Protein AF-A0A447PD10-F1 (afdb_monomer_lite)

Radius of gyration: 28.2 Å; chains: 1; bounding box: 87×27×60 Å

Organism: Salmonella enterica I (NCBI:txid59201)

InterPro domains:
  IPR000036 Peptidase A26, omptin [PF01278] (31-76)
  IPR000036 Peptidase A26, omptin [PR00482] (38-52)
  IPR000036 Peptidase A26, omptin [PR00482] (57-82)
  IPR020080 Outer membrane adhesin/peptidase omptin [SSF69917] (25-77)
  IPR053724 Outer Membrane Peptidase A26 [G3DSA:2.40.128.90] (21-85)

pLDDT: mean 74.9, std 17.75, range [33.31, 97.81]

Sequence (103 aa):
MKKHAIAVMMIAVFSESVYAESTLFIPDVSPDSVTTSLSVGVLNGKSRELVYDTDTGRKLSQLDWKIKNVATLQGGFIMGTLFVHDAGRPRLDVFGVGIGSYG

Structure (mmCIF, N/CA/C/O backbone):
data_AF-A0A447PD10-F1
#
_entry.id   AF-A0A447PD10-F1
#
loop_
_atom_site.group_PDB
_atom_site.id
_atom_site.type_symbol
_atom_site.label_atom_id
_atom_site.label_alt_id
_atom_site.label_comp_id
_atom_site.label_asym_id
_atom_site.label_entity_id
_atom_site.label_seq_id
_atom_site.pdbx_PDB_ins_code
_atom_s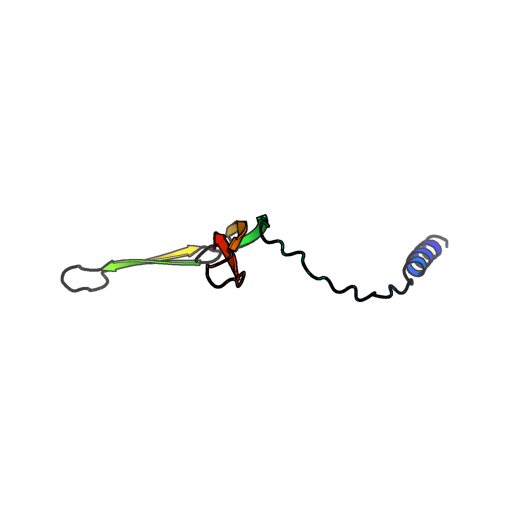ite.Cartn_x
_atom_site.Cartn_y
_atom_site.Cartn_z
_atom_site.occupancy
_atom_site.B_iso_or_equiv
_atom_site.auth_seq_id
_atom_site.auth_comp_id
_atom_site.auth_asym_id
_atom_site.auth_atom_id
_atom_site.pdbx_PDB_model_num
ATOM 1 N N . MET A 1 1 ? 57.287 17.876 1.103 1.00 50.50 1 MET A N 1
ATOM 2 C CA . MET A 1 1 ? 56.312 18.575 0.234 1.00 50.50 1 MET A CA 1
ATOM 3 C C . MET A 1 1 ? 56.089 17.728 -1.019 1.00 50.50 1 MET A C 1
ATOM 5 O O . M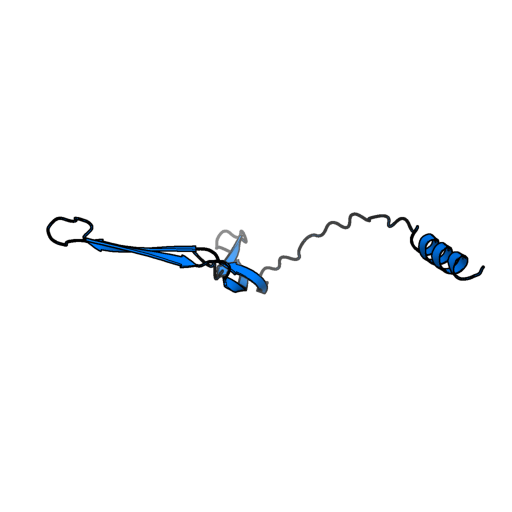ET A 1 1 ? 56.961 17.727 -1.869 1.00 50.50 1 MET A O 1
ATOM 9 N N . LYS A 1 2 ? 55.041 16.892 -1.083 1.00 52.72 2 LYS A N 1
ATOM 10 C CA . LYS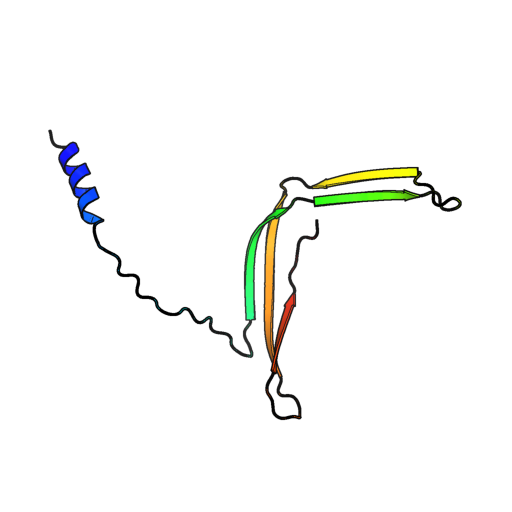 A 1 2 ? 54.741 16.042 -2.270 1.00 52.72 2 LYS A CA 1
ATOM 11 C C . LYS A 1 2 ? 53.317 15.463 -2.269 1.00 52.72 2 LYS A C 1
ATOM 13 O O . LYS A 1 2 ? 52.727 15.308 -3.324 1.00 52.72 2 LYS A O 1
ATOM 18 N N . LYS A 1 3 ? 52.716 15.270 -1.087 1.00 52.28 3 LYS A N 1
ATOM 19 C CA . LYS A 1 3 ? 51.310 14.846 -0.925 1.00 52.28 3 LYS A CA 1
ATOM 20 C C . LYS A 1 3 ? 50.273 15.860 -1.437 1.00 52.28 3 LYS A C 1
ATOM 22 O O . LYS A 1 3 ? 49.272 15.472 -2.017 1.00 52.28 3 LYS A O 1
ATOM 27 N N . HIS A 1 4 ? 50.543 17.157 -1.278 1.00 54.69 4 HIS A N 1
ATOM 28 C CA . HIS A 1 4 ? 49.618 18.216 -1.699 1.00 54.69 4 HIS A CA 1
ATOM 29 C C . HIS A 1 4 ? 49.569 18.399 -3.223 1.00 54.69 4 HIS A C 1
ATOM 31 O O . HIS A 1 4 ? 48.531 18.770 -3.750 1.00 54.69 4 HIS A O 1
ATOM 37 N N . ALA A 1 5 ? 50.654 18.079 -3.9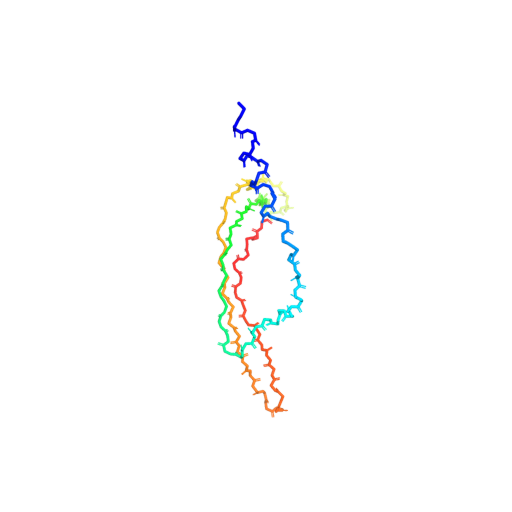39 1.00 58.88 5 ALA A N 1
ATOM 38 C CA . ALA A 1 5 ? 50.703 18.197 -5.397 1.00 58.88 5 ALA A CA 1
ATOM 39 C C . ALA A 1 5 ? 49.814 17.155 -6.103 1.00 58.88 5 ALA A C 1
ATOM 41 O O . ALA A 1 5 ? 49.190 17.459 -7.112 1.00 58.88 5 ALA A O 1
ATOM 42 N N . ILE A 1 6 ? 49.707 15.946 -5.540 1.00 59.84 6 ILE A N 1
ATOM 43 C CA . ILE A 1 6 ? 48.899 14.855 -6.111 1.00 59.84 6 ILE A CA 1
ATOM 44 C C . ILE A 1 6 ? 47.400 15.151 -5.960 1.00 59.84 6 ILE A C 1
ATOM 46 O O . ILE A 1 6 ? 46.633 14.944 -6.896 1.00 59.84 6 ILE A O 1
ATOM 50 N N . ALA A 1 7 ? 46.991 15.693 -4.808 1.00 58.28 7 ALA A N 1
ATOM 51 C CA . ALA A 1 7 ? 45.597 16.054 -4.553 1.00 58.28 7 ALA A CA 1
ATOM 52 C C . ALA A 1 7 ? 45.093 17.160 -5.498 1.00 58.28 7 ALA A C 1
ATOM 54 O O . ALA A 1 7 ? 43.962 17.099 -5.967 1.00 58.28 7 ALA A O 1
ATOM 55 N N . VAL A 1 8 ? 45.946 18.137 -5.826 1.00 59.62 8 VAL A N 1
ATOM 56 C CA . VAL A 1 8 ? 45.601 19.220 -6.763 1.00 59.62 8 VAL A CA 1
ATOM 57 C C . VAL A 1 8 ? 45.459 18.701 -8.200 1.00 59.62 8 VAL A C 1
ATOM 59 O O . VAL A 1 8 ? 44.585 19.162 -8.929 1.00 59.62 8 VAL A O 1
ATOM 62 N N . MET A 1 9 ? 46.250 17.700 -8.599 1.00 58.09 9 MET A N 1
ATOM 63 C CA . MET A 1 9 ? 46.186 17.132 -9.950 1.00 58.09 9 MET A CA 1
ATOM 64 C C . MET A 1 9 ? 44.902 16.326 -10.207 1.00 58.09 9 MET A C 1
ATOM 66 O O . MET A 1 9 ? 44.383 16.372 -11.316 1.00 58.09 9 MET A O 1
ATOM 70 N N . MET A 1 10 ? 44.343 15.645 -9.196 1.00 58.50 10 MET A N 1
ATOM 71 C CA . MET A 1 10 ? 43.076 14.914 -9.365 1.00 58.50 10 MET A CA 1
ATOM 72 C C . MET A 1 10 ? 41.869 15.834 -9.584 1.00 58.50 10 MET A C 1
ATOM 74 O O . MET A 1 10 ? 40.947 15.449 -10.289 1.00 58.50 10 MET A O 1
ATOM 78 N N . ILE A 1 11 ? 41.870 17.050 -9.029 1.00 56.09 11 ILE A N 1
ATOM 79 C CA . ILE A 1 11 ? 40.744 17.990 -9.167 1.00 56.09 11 ILE A CA 1
ATOM 80 C C . ILE A 1 11 ? 40.702 18.600 -10.580 1.00 56.09 11 ILE A C 1
ATOM 82 O O . ILE A 1 11 ? 39.625 18.877 -11.098 1.00 56.09 11 ILE A O 1
ATOM 86 N N . ALA A 1 12 ? 41.855 18.755 -11.238 1.00 59.03 12 ALA A N 1
ATOM 87 C CA . ALA A 1 12 ? 41.940 19.344 -12.576 1.00 59.03 12 ALA A CA 1
ATOM 88 C C . ALA A 1 12 ? 41.448 18.416 -13.706 1.00 59.03 12 ALA A C 1
ATOM 90 O O . ALA A 1 12 ? 41.110 18.904 -14.781 1.00 59.03 12 ALA A O 1
ATOM 91 N N . VAL A 1 13 ? 41.386 17.099 -13.474 1.00 59.91 13 VAL A N 1
ATOM 92 C CA . VAL A 1 13 ? 40.966 16.106 -14.484 1.00 59.91 13 VAL A CA 1
ATOM 93 C C . VAL A 1 13 ? 39.443 16.088 -14.696 1.00 59.91 13 VAL A C 1
ATOM 95 O O . VAL A 1 13 ? 38.979 15.595 -15.714 1.00 59.91 13 VAL A O 1
ATOM 98 N N . PHE A 1 14 ? 38.651 16.681 -13.797 1.00 57.31 14 PHE A N 1
ATOM 99 C CA . PHE A 1 14 ? 37.181 16.650 -13.873 1.00 57.31 14 PHE A CA 1
ATOM 100 C C . PHE A 1 14 ? 36.537 17.924 -14.448 1.00 57.31 14 PHE A C 1
ATOM 102 O O . PHE A 1 14 ? 35.323 18.085 -14.357 1.00 57.31 14 PHE A O 1
ATOM 109 N N . SER A 1 15 ? 37.312 18.832 -15.049 1.00 56.66 15 SER A N 1
ATOM 110 C CA . SER A 1 15 ? 36.793 20.086 -15.629 1.00 56.66 15 SER A CA 1
ATOM 111 C C . SER A 1 15 ? 36.293 19.946 -17.075 1.00 56.66 15 SER A C 1
ATOM 113 O O . SER A 1 15 ? 36.257 20.930 -17.813 1.00 56.66 15 SER A O 1
ATOM 115 N N . GLU A 1 16 ? 35.916 18.742 -17.507 1.00 56.41 16 GLU A N 1
ATOM 116 C CA . GLU A 1 16 ? 35.267 18.555 -18.804 1.00 56.41 16 GLU A CA 1
ATOM 117 C C . GLU A 1 16 ? 33.817 19.039 -18.724 1.00 56.41 16 GLU A C 1
ATOM 119 O O . GLU A 1 16 ? 33.000 18.557 -17.938 1.00 56.41 16 GLU A O 1
ATOM 124 N N . SER A 1 17 ? 33.490 20.034 -19.543 1.00 65.31 17 SER A N 1
ATOM 125 C CA . SER A 1 17 ? 32.117 20.468 -19.745 1.00 65.31 17 SER A CA 1
ATOM 126 C C . SER A 1 17 ? 31.363 19.376 -20.500 1.00 65.31 17 SER A C 1
ATOM 128 O O . SER A 1 17 ? 31.563 19.203 -21.704 1.00 65.31 17 SER A O 1
ATOM 130 N N . VAL A 1 18 ? 30.484 18.651 -19.813 1.00 64.25 18 VAL A N 1
ATOM 131 C CA . VAL A 1 18 ? 29.517 17.770 -20.470 1.00 64.25 18 VAL A CA 1
ATOM 132 C C . VAL A 1 18 ? 28.494 18.662 -21.169 1.00 64.25 18 VAL A C 1
ATOM 134 O O . VAL A 1 18 ? 27.648 19.280 -20.522 1.00 64.25 18 VAL A O 1
ATOM 137 N N . TYR A 1 19 ? 28.574 18.760 -22.495 1.00 61.47 19 TYR A N 1
ATOM 138 C CA . TYR A 1 19 ? 27.458 19.269 -23.281 1.00 61.47 19 TYR A CA 1
ATOM 139 C C . TYR A 1 19 ? 26.333 18.238 -23.193 1.00 61.47 19 TYR A C 1
ATOM 141 O O . TYR A 1 19 ? 26.451 17.131 -23.711 1.00 61.47 19 TYR A O 1
ATOM 149 N N . ALA A 1 20 ? 25.253 18.591 -22.498 1.00 58.06 20 ALA A N 1
ATOM 150 C CA . ALA A 1 20 ? 24.031 17.807 -22.518 1.00 58.06 20 ALA A CA 1
ATOM 151 C C . ALA A 1 20 ? 23.391 17.955 -23.907 1.00 58.06 20 ALA A C 1
ATOM 153 O O . ALA A 1 20 ? 22.732 18.955 -24.195 1.00 58.06 20 ALA A O 1
ATOM 154 N N . GLU A 1 21 ? 23.614 16.980 -24.787 1.00 64.81 21 GLU A N 1
ATOM 155 C CA . GLU A 1 21 ? 22.764 16.803 -25.959 1.00 64.81 21 GLU A CA 1
ATOM 156 C C . GLU A 1 21 ? 21.362 16.436 -25.456 1.00 64.81 21 GLU A C 1
ATOM 158 O O . GLU A 1 21 ? 21.182 15.469 -24.717 1.00 64.81 21 GLU A O 1
ATOM 163 N N . SER A 1 22 ? 20.360 17.237 -25.814 1.00 62.03 22 SER A N 1
ATOM 164 C CA . SER A 1 22 ? 18.962 16.939 -25.502 1.00 62.03 22 SER A CA 1
ATOM 165 C C . SER A 1 22 ? 18.426 15.924 -26.506 1.00 62.03 22 SER A C 1
ATOM 167 O O . SER A 1 22 ? 17.631 16.243 -27.387 1.00 62.03 22 SER A O 1
ATOM 169 N N . THR A 1 23 ? 18.866 14.674 -26.391 1.00 68.81 23 THR A N 1
ATOM 170 C CA . THR A 1 23 ? 18.206 13.578 -27.094 1.00 68.81 23 THR A CA 1
ATOM 171 C C . THR A 1 23 ? 16.805 13.434 -26.494 1.00 68.81 23 THR A C 1
ATOM 173 O O . THR A 1 23 ? 16.648 13.162 -25.302 1.00 68.81 23 THR A O 1
ATOM 176 N N . LEU A 1 24 ? 15.765 13.673 -27.295 1.00 69.38 24 LEU A N 1
ATOM 177 C CA . LEU A 1 24 ? 14.384 13.459 -26.868 1.00 69.38 24 LEU A CA 1
ATOM 178 C C . LEU A 1 24 ? 14.192 11.970 -26.566 1.00 69.38 24 LEU A C 1
ATOM 180 O O . LEU A 1 24 ? 14.189 11.141 -27.474 1.00 69.38 24 LEU A O 1
ATOM 184 N N . PHE A 1 25 ? 14.032 11.629 -25.289 1.00 73.38 25 PHE A N 1
ATOM 185 C CA . PHE A 1 25 ? 13.661 10.279 -24.887 1.00 73.38 25 PHE A CA 1
ATOM 186 C C . PHE A 1 25 ? 12.177 10.071 -25.190 1.00 73.38 25 PHE A C 1
ATOM 188 O O . PHE A 1 25 ? 11.305 10.476 -24.420 1.00 73.38 25 PHE A O 1
ATOM 195 N N . ILE A 1 26 ? 11.893 9.473 -26.344 1.00 75.06 26 ILE A N 1
ATOM 196 C CA . ILE A 1 26 ? 10.559 8.985 -26.680 1.00 75.06 26 ILE A CA 1
ATOM 197 C C . ILE A 1 26 ? 10.517 7.516 -26.241 1.00 75.06 26 ILE A C 1
ATOM 199 O O . ILE A 1 26 ? 11.268 6.714 -26.797 1.00 75.06 26 ILE A O 1
ATOM 203 N N . PRO A 1 27 ? 9.704 7.149 -25.235 1.00 71.31 27 PRO A N 1
ATOM 204 C CA . PRO A 1 27 ? 9.572 5.754 -24.836 1.00 71.31 27 PRO A CA 1
ATOM 205 C C . PRO A 1 27 ? 8.987 4.932 -25.991 1.00 71.31 27 PRO A C 1
ATOM 207 O O . PRO A 1 27 ? 8.045 5.368 -26.652 1.00 71.31 27 PRO A O 1
ATOM 210 N N . ASP A 1 28 ? 9.547 3.746 -26.226 1.00 71.38 28 ASP A N 1
ATOM 211 C CA . ASP A 1 28 ? 9.029 2.798 -27.212 1.00 71.38 28 ASP A CA 1
ATOM 212 C C . ASP A 1 28 ? 7.748 2.148 -26.671 1.00 71.38 28 ASP A C 1
ATOM 214 O O . ASP A 1 28 ? 7.769 1.441 -25.661 1.00 71.38 28 ASP A O 1
ATOM 218 N N . VAL A 1 29 ? 6.615 2.440 -27.313 1.00 68.25 29 VAL A N 1
ATOM 219 C CA . VAL A 1 29 ? 5.294 1.932 -26.930 1.00 68.25 29 VAL A CA 1
ATOM 220 C C . VAL A 1 29 ? 4.743 1.118 -28.096 1.00 68.25 29 VAL A C 1
ATOM 222 O O . VAL A 1 29 ? 4.157 1.660 -29.033 1.00 68.25 29 VAL A O 1
ATOM 225 N N . SER A 1 30 ? 4.946 -0.199 -28.033 1.00 75.19 30 SER A N 1
ATOM 226 C CA . SER A 1 30 ? 4.494 -1.146 -29.055 1.00 75.19 30 SER A CA 1
ATOM 227 C C . SER A 1 30 ? 3.116 -1.751 -28.717 1.00 75.19 30 SER A C 1
ATOM 229 O O . SER A 1 30 ? 2.843 -2.011 -27.539 1.00 75.19 30 SER A O 1
ATOM 231 N N . PRO A 1 31 ? 2.256 -2.010 -29.726 1.00 67.69 31 PRO A N 1
ATOM 232 C CA . PRO A 1 31 ? 0.969 -2.700 -29.605 1.00 67.69 31 PRO A CA 1
ATOM 233 C C . PRO A 1 31 ? 0.950 -3.965 -28.747 1.00 67.69 31 PRO A C 1
ATOM 235 O O . PRO A 1 31 ? 0.014 -4.117 -27.980 1.00 67.69 31 PRO A O 1
ATOM 238 N N . ASP A 1 32 ? 1.972 -4.820 -28.840 1.00 72.81 32 ASP A N 1
ATOM 239 C CA . ASP A 1 32 ? 2.101 -6.077 -28.075 1.00 72.81 32 ASP A CA 1
ATOM 240 C C . ASP A 1 32 ? 3.176 -5.965 -26.980 1.00 72.81 32 ASP A C 1
ATOM 242 O O . ASP A 1 32 ? 3.936 -6.895 -26.699 1.00 72.81 32 ASP A O 1
ATOM 246 N N . SER A 1 33 ? 3.307 -4.781 -26.381 1.00 77.25 33 SER A N 1
ATOM 247 C CA . SER A 1 33 ? 4.292 -4.565 -25.324 1.00 77.25 33 SER A CA 1
ATOM 248 C C . SER A 1 33 ? 3.853 -5.193 -24.002 1.00 77.25 33 SER A C 1
ATOM 250 O O . SER A 1 33 ? 2.712 -5.071 -23.552 1.00 77.25 33 SER A O 1
ATOM 252 N N . VAL A 1 34 ? 4.816 -5.824 -23.334 1.00 81.75 34 VAL A N 1
ATOM 253 C CA . VAL A 1 34 ? 4.692 -6.290 -21.954 1.00 81.75 34 VAL A CA 1
ATOM 254 C C . VAL A 1 34 ? 5.672 -5.497 -21.107 1.00 81.75 34 VAL A C 1
ATOM 256 O O . VAL A 1 34 ? 6.878 -5.524 -21.346 1.00 81.75 34 VAL A O 1
ATOM 259 N N . THR A 1 35 ? 5.156 -4.783 -20.112 1.00 81.62 35 THR A N 1
ATOM 260 C CA . THR A 1 35 ? 5.953 -3.995 -19.171 1.00 81.62 35 THR A CA 1
ATOM 261 C C . THR A 1 35 ? 5.866 -4.607 -17.785 1.00 81.62 35 THR A C 1
ATOM 263 O O . THR A 1 35 ? 4.781 -4.815 -17.244 1.00 81.62 35 THR A O 1
ATOM 266 N N . THR A 1 36 ? 7.025 -4.842 -17.178 1.00 85.94 36 THR A N 1
ATOM 267 C CA . THR A 1 36 ? 7.140 -5.260 -15.780 1.00 85.94 36 THR A CA 1
ATOM 268 C C . THR A 1 36 ? 7.837 -4.180 -14.973 1.00 85.94 36 THR A C 1
ATOM 270 O O . THR A 1 36 ? 8.835 -3.622 -15.427 1.00 85.94 36 THR A O 1
ATOM 273 N N . SER A 1 37 ? 7.365 -3.915 -13.762 1.00 84.81 37 SER A N 1
ATOM 274 C CA . SER A 1 37 ? 8.018 -3.004 -12.826 1.00 84.81 37 SER A CA 1
ATOM 275 C C . SER A 1 37 ? 8.218 -3.674 -11.472 1.00 84.81 37 SER A C 1
ATOM 277 O O . SER A 1 37 ? 7.434 -4.524 -11.056 1.00 84.81 37 SER A O 1
ATOM 279 N N . LEU A 1 38 ? 9.294 -3.303 -10.783 1.00 89.88 38 LEU A N 1
ATOM 280 C CA . LEU A 1 38 ? 9.570 -3.715 -9.413 1.00 89.88 38 LEU A CA 1
ATOM 281 C C . LEU A 1 38 ? 10.057 -2.492 -8.645 1.00 89.88 38 LEU A C 1
ATOM 283 O O . LEU A 1 38 ? 10.975 -1.804 -9.087 1.00 89.88 38 LEU A O 1
ATOM 287 N N . SER A 1 39 ? 9.444 -2.213 -7.503 1.00 88.75 39 SER A N 1
ATOM 288 C CA . SER A 1 39 ? 9.823 -1.096 -6.642 1.00 88.75 39 SER A CA 1
ATOM 289 C C . SER A 1 39 ? 9.843 -1.507 -5.176 1.00 88.75 39 SER A C 1
ATOM 291 O O . SER A 1 39 ? 9.201 -2.475 -4.767 1.00 88.75 39 SER A O 1
ATOM 293 N N . VAL A 1 40 ? 10.607 -0.766 -4.380 1.00 92.38 40 VAL A N 1
ATOM 294 C CA . VAL A 1 40 ? 10.678 -0.913 -2.925 1.00 92.38 40 VAL A CA 1
ATOM 295 C C . VAL A 1 40 ? 10.189 0.367 -2.271 1.00 92.38 40 VAL A C 1
ATOM 297 O O . VAL A 1 40 ? 10.400 1.462 -2.793 1.00 92.38 40 VAL A O 1
ATOM 300 N N . GLY A 1 41 ? 9.529 0.243 -1.128 1.00 92.38 41 GLY A N 1
ATOM 301 C CA . GLY A 1 41 ? 8.969 1.399 -0.444 1.00 92.38 41 GLY A CA 1
ATOM 302 C C . GLY A 1 41 ? 8.594 1.108 0.994 1.00 92.38 41 GLY A C 1
ATOM 303 O O . GLY A 1 41 ? 8.950 0.076 1.562 1.00 92.38 41 GLY A O 1
ATOM 304 N N . VAL A 1 42 ? 7.840 2.026 1.584 1.00 94.06 42 VAL A N 1
ATOM 305 C CA . VAL A 1 42 ? 7.415 1.948 2.978 1.00 94.06 42 VAL A CA 1
ATOM 306 C C . VAL A 1 42 ? 5.899 2.111 3.056 1.00 94.06 42 VAL A C 1
ATOM 308 O O . VAL A 1 42 ? 5.360 3.111 2.589 1.00 94.06 42 VAL A O 1
ATOM 311 N N . LEU A 1 43 ? 5.222 1.151 3.686 1.00 92.38 43 LEU A N 1
ATOM 312 C CA . LEU A 1 43 ? 3.794 1.180 3.965 1.00 92.38 43 LEU A CA 1
ATOM 313 C C . LEU A 1 43 ? 3.516 1.765 5.345 1.00 92.38 43 LEU A C 1
ATOM 315 O O . LEU A 1 43 ? 4.036 1.322 6.376 1.00 92.38 43 LEU A O 1
ATOM 319 N N . ASN A 1 44 ? 2.623 2.744 5.345 1.00 93.75 44 ASN A N 1
ATOM 320 C CA . ASN A 1 44 ? 1.973 3.283 6.522 1.00 93.75 44 ASN A CA 1
ATOM 321 C C . ASN A 1 44 ? 0.466 3.250 6.277 1.00 93.75 44 ASN A C 1
ATOM 323 O O . ASN A 1 44 ? 0.025 3.523 5.166 1.00 93.75 44 ASN A O 1
ATOM 327 N N . GLY A 1 45 ? -0.314 2.941 7.306 1.00 93.50 45 GLY A N 1
ATOM 328 C CA . GLY A 1 45 ? -1.761 2.822 7.159 1.00 93.50 45 GLY A CA 1
ATOM 329 C C . GLY A 1 45 ? -2.485 2.797 8.492 1.00 93.50 45 GLY A C 1
ATOM 330 O O . GLY A 1 45 ? -1.865 2.650 9.559 1.00 93.50 45 GLY A O 1
ATOM 331 N N . LYS A 1 46 ? -3.803 2.964 8.440 1.00 95.50 46 LYS A N 1
ATOM 332 C CA . LYS A 1 46 ? -4.675 2.839 9.611 1.00 95.50 46 LYS A CA 1
ATOM 333 C C . LYS A 1 46 ? -5.953 2.112 9.220 1.00 95.50 46 LYS A C 1
ATOM 335 O O . LYS A 1 46 ? -6.694 2.594 8.376 1.00 95.50 46 LYS A O 1
ATOM 340 N N . SER A 1 47 ? -6.252 1.018 9.910 1.00 95.50 47 SER A N 1
ATOM 341 C CA . SER A 1 47 ? -7.538 0.330 9.800 1.00 95.50 47 SER A CA 1
ATOM 342 C C . SER A 1 47 ? -8.334 0.503 11.087 1.00 95.50 47 SER A C 1
ATOM 344 O O . SER A 1 47 ? -7.760 0.618 12.172 1.00 95.50 47 SER A O 1
ATOM 346 N N . ARG A 1 48 ? -9.658 0.559 10.970 1.00 96.75 48 ARG A N 1
ATOM 347 C CA . ARG A 1 48 ? -10.568 0.694 12.108 1.00 96.75 48 ARG A CA 1
ATOM 348 C C . ARG A 1 48 ? -11.537 -0.463 12.073 1.00 96.75 48 ARG A C 1
ATOM 350 O O . ARG A 1 48 ? -12.278 -0.626 11.109 1.00 96.75 48 ARG A O 1
ATOM 357 N N . GLU A 1 49 ? -11.539 -1.229 13.140 1.00 96.75 49 GLU A N 1
ATOM 358 C CA . GLU A 1 49 ? -12.488 -2.302 13.358 1.00 96.75 49 GLU A CA 1
ATOM 359 C C . GLU A 1 49 ? -13.520 -1.812 14.369 1.00 96.75 49 GLU A C 1
ATOM 361 O O . GLU A 1 49 ? -13.174 -1.348 15.456 1.00 96.75 49 GLU A O 1
ATOM 366 N N . LEU A 1 50 ? -14.791 -1.824 13.979 1.00 97.31 50 LEU A N 1
ATOM 367 C CA . LEU A 1 50 ? -15.890 -1.247 14.746 1.00 97.31 50 LEU A CA 1
ATOM 368 C C . LEU A 1 50 ? -16.891 -2.351 15.070 1.00 97.31 50 LEU A C 1
ATOM 370 O O . LEU A 1 50 ? -17.327 -3.070 14.174 1.00 97.31 50 LEU A O 1
ATOM 374 N N . VAL A 1 51 ? -17.287 -2.449 16.337 1.00 97.62 51 VAL A N 1
ATOM 375 C CA . VAL A 1 51 ? -18.370 -3.337 16.772 1.00 97.62 51 VAL A CA 1
ATOM 376 C C . VAL A 1 51 ? -19.565 -2.474 17.123 1.00 97.62 51 VAL A C 1
ATOM 378 O O . VAL A 1 51 ? -19.453 -1.559 17.943 1.00 97.62 51 VAL A O 1
ATOM 381 N N . TYR A 1 52 ? -20.703 -2.777 16.510 1.00 97.69 52 TYR A N 1
ATOM 382 C CA . TYR A 1 52 ? -21.968 -2.100 16.750 1.00 97.69 52 TYR A CA 1
ATOM 383 C C . TYR A 1 52 ? -22.965 -3.052 17.399 1.00 97.69 52 TYR A C 1
ATOM 385 O O . TYR A 1 52 ? -22.968 -4.253 17.148 1.00 97.69 52 TYR A O 1
ATOM 393 N N . ASP A 1 53 ? -23.809 -2.477 18.237 1.00 96.69 53 ASP A N 1
ATOM 394 C CA . ASP A 1 53 ? -25.033 -3.073 18.734 1.00 96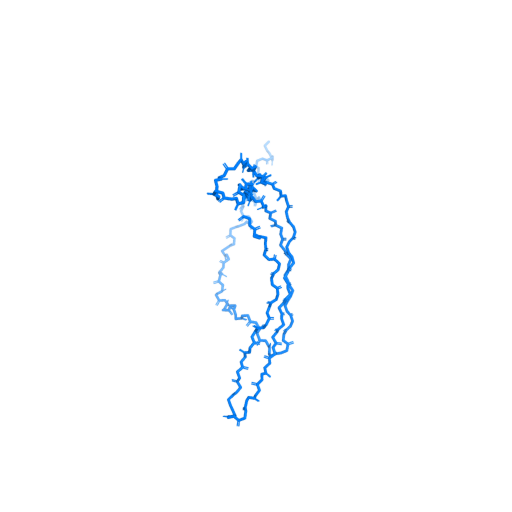.69 53 ASP A CA 1
ATOM 395 C C . ASP A 1 53 ? -26.016 -3.198 17.565 1.00 96.69 53 ASP A C 1
ATOM 397 O O . ASP A 1 53 ? -26.266 -2.216 16.862 1.00 96.69 53 ASP A O 1
ATOM 401 N N . THR A 1 54 ? -26.531 -4.398 17.314 1.00 95.06 54 THR A N 1
ATOM 402 C CA . THR A 1 54 ? -27.363 -4.674 16.133 1.00 95.06 54 THR A CA 1
ATOM 403 C C . THR A 1 54 ? -28.763 -4.087 16.238 1.00 95.06 54 THR A C 1
ATOM 405 O O . THR A 1 54 ? -29.373 -3.803 15.210 1.00 95.06 54 THR A O 1
ATOM 408 N N . ASP A 1 55 ? -29.254 -3.878 17.459 1.00 96.88 55 ASP A N 1
ATOM 409 C CA . ASP A 1 55 ? -30.632 -3.457 17.711 1.00 96.88 55 ASP A CA 1
ATOM 410 C C . ASP A 1 55 ? -30.743 -1.931 17.739 1.00 96.88 55 ASP A C 1
ATOM 412 O O . ASP A 1 55 ? -31.706 -1.347 17.243 1.00 96.88 55 ASP A O 1
ATOM 416 N N . THR A 1 56 ? -29.731 -1.266 18.301 1.00 95.75 56 THR A N 1
ATOM 417 C CA . THR A 1 56 ? -29.696 0.196 18.460 1.00 95.75 56 THR A CA 1
ATOM 418 C C . THR A 1 56 ? -28.780 0.898 17.459 1.00 95.75 56 THR A C 1
ATOM 420 O O . THR A 1 56 ? -28.808 2.126 17.362 1.00 95.75 56 THR A O 1
ATOM 423 N N . GLY A 1 57 ? -27.920 0.159 16.749 1.00 94.06 57 GLY A N 1
ATOM 424 C CA . GLY A 1 57 ? -26.879 0.724 15.882 1.00 94.06 57 GLY A CA 1
ATOM 425 C C . GLY A 1 57 ? -25.777 1.466 16.648 1.00 94.06 57 GLY A C 1
ATOM 426 O O . GLY A 1 57 ? -24.944 2.152 16.050 1.00 94.06 57 GLY A O 1
ATOM 427 N N . ARG A 1 58 ? -25.757 1.375 17.984 1.00 96.94 58 ARG A N 1
ATOM 428 C CA . ARG A 1 58 ? -24.788 2.078 18.828 1.00 96.94 58 ARG A CA 1
ATOM 429 C C . ARG A 1 58 ? -23.424 1.406 18.741 1.00 96.94 58 ARG A C 1
ATOM 431 O O . ARG A 1 58 ? -23.306 0.197 18.892 1.00 96.94 58 ARG A O 1
ATOM 438 N N . LYS A 1 59 ? -22.362 2.197 18.592 1.00 96.94 59 LYS A N 1
ATOM 439 C CA . LYS A 1 59 ? -20.990 1.681 18.668 1.00 96.94 59 LYS A CA 1
ATOM 440 C C . LYS A 1 59 ? -20.705 1.125 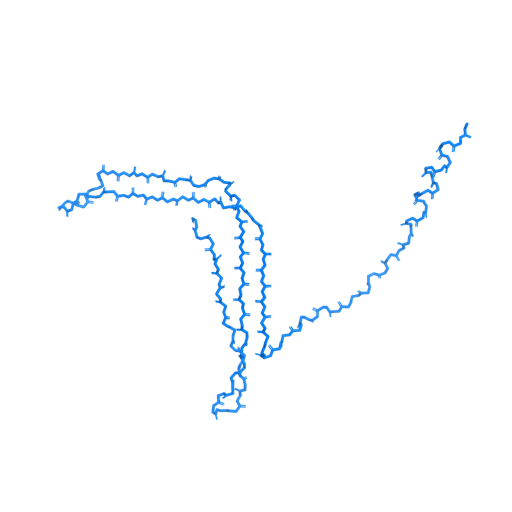20.068 1.00 96.94 59 LYS A C 1
ATOM 442 O O . LYS A 1 59 ? -20.784 1.866 21.046 1.00 96.94 59 LYS A O 1
ATOM 447 N N . LEU A 1 60 ? -20.340 -0.150 20.142 1.00 96.69 60 LEU A N 1
ATOM 448 C CA . LEU A 1 60 ? -19.961 -0.850 21.370 1.00 96.69 60 LEU A CA 1
ATOM 449 C C . LEU A 1 60 ? -18.448 -0.859 21.576 1.00 96.69 60 LEU A C 1
ATOM 451 O O . LEU A 1 60 ? -17.977 -0.659 22.691 1.00 96.69 60 LEU A O 1
ATOM 455 N N . SER A 1 61 ? -17.683 -1.068 20.504 1.00 96.62 61 SER A N 1
ATOM 456 C CA . SER A 1 61 ? -16.224 -1.137 20.570 1.00 96.62 61 SER A CA 1
ATOM 457 C C . SER A 1 61 ? -15.585 -0.589 19.302 1.00 96.62 61 SER A C 1
ATOM 459 O O . SER A 1 61 ? -16.211 -0.523 18.241 1.00 96.62 61 SER A O 1
ATOM 461 N N . GLN A 1 62 ? -14.333 -0.169 19.429 1.00 96.81 62 GLN A N 1
ATOM 462 C CA . GLN A 1 62 ? -13.501 0.258 18.319 1.00 96.81 62 GLN A CA 1
ATOM 463 C C . GLN A 1 62 ? -12.056 -0.143 18.585 1.00 96.81 62 GLN A C 1
ATOM 465 O O . GLN A 1 62 ? -11.499 0.208 19.626 1.00 96.81 62 GLN A O 1
ATOM 470 N N . LEU A 1 63 ? -11.448 -0.807 17.610 1.00 97.81 63 LEU A N 1
ATOM 471 C CA . LEU A 1 63 ? -10.033 -1.123 17.597 1.00 97.81 63 LEU A CA 1
ATOM 472 C C . LEU A 1 63 ? -9.371 -0.419 16.413 1.00 97.81 63 LEU A C 1
ATOM 474 O O . LEU A 1 63 ? -9.712 -0.643 15.253 1.00 97.81 63 LEU A O 1
ATOM 478 N N . ASP A 1 64 ? -8.442 0.481 16.722 1.00 96.94 64 ASP A N 1
ATOM 479 C CA . ASP A 1 64 ? -7.679 1.223 15.723 1.00 96.94 64 ASP A CA 1
ATOM 480 C C . ASP A 1 64 ? -6.331 0.519 15.492 1.00 96.94 64 ASP A C 1
ATOM 482 O O . ASP A 1 64 ? -5.406 0.605 16.304 1.00 96.94 64 ASP A O 1
ATOM 486 N N . TRP A 1 65 ? -6.204 -0.157 14.356 1.00 97.19 65 TRP A N 1
ATOM 487 C CA . TRP A 1 65 ? -4.979 -0.814 13.913 1.00 97.19 65 TRP A CA 1
ATOM 488 C C . TRP A 1 65 ? -4.102 0.175 13.143 1.00 97.19 65 TRP A C 1
ATOM 490 O O . TRP A 1 65 ? -4.573 0.857 12.232 1.00 97.19 65 TRP A O 1
ATOM 500 N N . LYS A 1 66 ? -2.807 0.261 13.471 1.00 96.12 66 LYS A N 1
ATOM 501 C CA . LYS A 1 66 ? -1.867 1.165 12.787 1.00 96.12 66 LYS A CA 1
ATOM 502 C C . LYS A 1 66 ? -0.661 0.412 12.243 1.00 96.12 66 LYS A C 1
ATOM 504 O O . LYS A 1 66 ? 0.082 -0.201 13.005 1.00 96.12 66 LYS A O 1
ATOM 509 N N . ILE A 1 67 ? -0.418 0.565 10.946 1.00 95.00 67 ILE A N 1
ATOM 510 C CA . ILE A 1 67 ? 0.791 0.097 10.269 1.00 95.00 67 ILE A CA 1
ATOM 511 C C . ILE A 1 67 ? 1.768 1.274 10.220 1.00 95.00 67 ILE A C 1
ATOM 513 O O . ILE A 1 67 ? 1.415 2.359 9.747 1.00 95.00 67 ILE A O 1
ATOM 517 N N . LYS A 1 68 ? 2.979 1.085 10.756 1.00 95.88 68 LYS A N 1
ATOM 518 C CA . LYS A 1 68 ? 4.031 2.109 10.776 1.00 95.88 68 LYS A CA 1
ATOM 519 C C . LYS A 1 68 ? 5.295 1.577 10.126 1.00 95.88 68 LYS A C 1
ATOM 521 O O . LYS A 1 68 ? 5.872 0.620 10.627 1.00 95.88 68 LYS A O 1
ATOM 526 N N . ASN A 1 69 ? 5.749 2.274 9.096 1.00 92.75 69 ASN A N 1
ATOM 527 C CA . ASN A 1 69 ? 7.046 2.083 8.463 1.00 92.75 69 ASN A CA 1
ATOM 528 C C . ASN A 1 69 ? 7.384 0.629 8.102 1.00 92.75 69 ASN A C 1
ATOM 530 O O . ASN A 1 69 ? 8.501 0.170 8.334 1.00 92.75 69 ASN A O 1
ATOM 534 N N . VAL A 1 70 ? 6.421 -0.102 7.542 1.00 94.88 70 VAL A N 1
ATOM 535 C CA . VAL A 1 70 ? 6.651 -1.482 7.106 1.00 94.88 70 VAL A CA 1
ATOM 536 C C . VAL A 1 70 ? 7.281 -1.460 5.719 1.00 94.88 70 VAL A C 1
ATOM 538 O O . VAL A 1 70 ? 6.737 -0.848 4.807 1.00 94.88 70 VAL A O 1
ATOM 541 N N . ALA A 1 71 ? 8.435 -2.102 5.545 1.00 94.00 71 ALA A N 1
ATOM 542 C CA . ALA A 1 71 ? 9.070 -2.209 4.235 1.00 94.00 71 ALA A CA 1
ATOM 543 C C . ALA A 1 71 ? 8.180 -3.000 3.261 1.00 94.00 71 ALA A C 1
ATOM 545 O O . ALA A 1 71 ? 7.569 -4.000 3.636 1.00 94.00 71 ALA A O 1
ATOM 546 N N . THR A 1 72 ? 8.119 -2.557 2.007 1.00 93.31 72 THR A N 1
ATOM 547 C CA . THR A 1 72 ? 7.310 -3.176 0.950 1.00 93.31 72 THR A CA 1
ATOM 548 C C . THR A 1 72 ? 8.124 -3.419 -0.307 1.00 93.31 72 THR A C 1
ATOM 550 O O . THR A 1 72 ? 9.039 -2.660 -0.627 1.00 93.31 72 THR A O 1
ATOM 553 N N . LEU A 1 73 ? 7.738 -4.471 -1.024 1.00 94.19 73 LEU A N 1
ATOM 554 C CA . LEU A 1 73 ? 8.179 -4.793 -2.373 1.00 94.19 73 LEU A CA 1
ATOM 555 C C . LEU A 1 73 ? 6.925 -4.809 -3.259 1.00 94.19 73 LEU A C 1
ATOM 557 O O . LEU A 1 73 ? 5.989 -5.552 -2.972 1.00 94.19 73 LEU A O 1
ATOM 561 N N . GLN A 1 74 ? 6.884 -3.968 -4.290 1.00 90.75 74 GLN A N 1
ATOM 562 C CA . GLN A 1 74 ? 5.731 -3.792 -5.176 1.00 90.75 74 GLN A CA 1
ATOM 563 C C . GLN A 1 74 ? 6.114 -4.171 -6.605 1.00 90.75 74 GLN A C 1
ATOM 565 O O . GLN A 1 74 ? 7.003 -3.555 -7.193 1.00 90.75 74 GLN A O 1
ATOM 570 N N . GLY A 1 75 ? 5.434 -5.177 -7.153 1.00 89.56 75 GLY A N 1
ATOM 571 C CA . GLY A 1 75 ? 5.558 -5.585 -8.551 1.00 89.56 75 GLY A CA 1
ATOM 572 C C . GLY A 1 75 ? 4.403 -5.047 -9.394 1.00 89.56 75 GLY A C 1
ATOM 573 O O . GLY A 1 75 ? 3.262 -5.050 -8.945 1.00 89.56 75 GLY A O 1
ATOM 574 N N . GLY A 1 76 ? 4.674 -4.601 -10.613 1.00 86.81 76 GLY A N 1
ATOM 575 C CA . GLY A 1 76 ? 3.660 -4.232 -11.597 1.00 86.81 76 GLY A CA 1
ATOM 576 C C . GLY A 1 76 ? 3.820 -5.052 -12.869 1.00 86.81 76 GLY A C 1
ATOM 577 O O . GLY A 1 76 ? 4.938 -5.333 -13.297 1.00 86.81 76 GLY A O 1
ATOM 578 N N . PHE A 1 77 ? 2.697 -5.423 -13.475 1.00 85.31 77 PHE A N 1
ATOM 579 C CA . PHE A 1 77 ? 2.654 -6.064 -14.784 1.00 85.31 77 PHE A CA 1
ATOM 580 C C . PHE A 1 77 ? 1.579 -5.373 -15.623 1.00 85.31 77 PHE A C 1
ATOM 582 O O . PHE A 1 77 ? 0.416 -5.285 -15.218 1.00 85.31 77 PHE A O 1
ATOM 589 N N . ILE A 1 78 ? 1.983 -4.838 -16.769 1.00 82.31 78 ILE A N 1
ATOM 590 C CA . ILE A 1 78 ? 1.119 -4.119 -17.703 1.00 82.31 78 ILE A CA 1
ATOM 591 C C . ILE A 1 78 ? 1.285 -4.775 -19.067 1.00 82.31 78 ILE A C 1
ATOM 593 O O . ILE A 1 78 ? 2.410 -4.964 -19.530 1.00 82.31 78 ILE A O 1
ATOM 597 N N . MET A 1 79 ? 0.167 -5.104 -19.705 1.00 79.38 79 MET A N 1
ATOM 598 C CA . MET A 1 79 ? 0.145 -5.659 -21.052 1.00 79.38 79 MET A CA 1
ATOM 599 C C . MET A 1 79 ? -0.648 -4.716 -21.956 1.00 79.38 79 MET A C 1
ATOM 601 O O . MET A 1 79 ? -1.808 -4.400 -21.677 1.00 79.38 79 MET A O 1
ATOM 605 N N . GLY A 1 80 ? -0.003 -4.234 -23.014 1.00 72.81 80 GLY A N 1
ATOM 606 C CA . GLY A 1 80 ? -0.666 -3.532 -24.105 1.00 72.81 80 GLY A CA 1
ATOM 607 C C . GLY A 1 80 ? -1.191 -4.532 -25.129 1.00 72.81 80 GLY A C 1
ATOM 608 O O . GLY A 1 80 ? -0.551 -5.552 -25.378 1.00 72.81 80 GLY A O 1
ATOM 609 N N . THR A 1 81 ? -2.359 -4.252 -25.704 1.00 65.06 81 THR A N 1
ATOM 610 C CA . THR A 1 81 ? -2.809 -4.912 -26.933 1.00 65.06 81 THR A CA 1
ATOM 611 C C . THR A 1 81 ? -3.517 -3.885 -27.820 1.00 65.06 81 THR A C 1
ATOM 613 O O . THR A 1 81 ? -4.187 -2.973 -27.324 1.00 65.06 81 THR A O 1
ATOM 616 N N . LEU A 1 82 ? -3.349 -3.982 -29.139 1.00 64.50 82 LEU A N 1
ATOM 617 C CA . LEU A 1 82 ? -3.995 -3.084 -30.099 1.00 64.50 82 LEU A CA 1
ATOM 618 C C . LEU A 1 82 ? -5.197 -3.780 -30.734 1.00 64.50 82 LEU A C 1
ATOM 620 O O . LEU A 1 82 ? -5.035 -4.753 -31.469 1.00 64.50 82 LEU A O 1
ATOM 624 N N . PHE A 1 83 ? -6.395 -3.237 -30.524 1.00 59.31 83 PHE A N 1
ATOM 625 C CA . PHE A 1 83 ? -7.601 -3.729 -31.184 1.00 59.31 83 PHE A CA 1
ATOM 626 C C . PHE A 1 83 ? -7.984 -2.831 -32.366 1.00 59.31 83 PHE A C 1
ATOM 628 O O . PHE A 1 83 ? -8.069 -1.602 -32.263 1.00 59.31 83 PHE A O 1
ATOM 635 N N . VAL A 1 84 ? -8.261 -3.457 -33.512 1.00 62.78 84 VAL A N 1
ATOM 636 C CA . VAL A 1 84 ? -8.929 -2.804 -34.641 1.00 62.78 84 VAL A CA 1
ATOM 637 C C . VAL A 1 84 ? -10.422 -3.074 -34.502 1.00 62.78 84 VAL A C 1
ATOM 639 O O . VAL A 1 84 ? -10.882 -4.193 -34.712 1.00 62.78 84 VAL A O 1
ATOM 642 N N . HIS A 1 85 ? -11.181 -2.050 -34.118 1.00 66.81 85 HIS A N 1
ATOM 643 C CA . HIS A 1 85 ? -12.640 -2.126 -34.121 1.00 66.81 85 HIS A CA 1
ATOM 644 C C . HIS A 1 85 ? -13.180 -1.999 -35.556 1.00 66.81 85 HIS A C 1
ATOM 646 O O . HIS A 1 85 ? -12.558 -1.352 -36.398 1.00 66.81 85 HIS A O 1
ATOM 652 N N . ASP A 1 86 ? -14.374 -2.548 -35.799 1.00 63.72 86 ASP A N 1
ATOM 653 C CA . ASP A 1 86 ? -15.087 -2.644 -37.094 1.00 63.72 86 ASP A CA 1
ATOM 654 C C . ASP A 1 86 ? -15.208 -1.311 -37.878 1.00 63.72 86 ASP A C 1
ATOM 656 O O . ASP A 1 86 ? -15.395 -1.284 -39.088 1.00 63.72 86 ASP A O 1
ATOM 660 N N . ALA A 1 87 ? -14.999 -0.169 -37.214 1.00 63.59 87 ALA A N 1
ATOM 661 C CA . ALA A 1 87 ? -14.943 1.157 -37.833 1.00 63.59 87 ALA A CA 1
ATOM 662 C C . ALA A 1 87 ? -13.554 1.557 -38.395 1.00 63.59 87 ALA A C 1
ATOM 664 O O . ALA A 1 87 ? -13.321 2.738 -38.668 1.00 63.59 87 ALA A O 1
ATOM 665 N N . GLY A 1 88 ? -12.605 0.621 -38.521 1.00 59.06 88 GLY A N 1
ATOM 666 C CA . GLY A 1 88 ? -11.298 0.835 -39.163 1.00 59.06 88 GLY A CA 1
ATOM 667 C C . GLY A 1 88 ? -10.346 1.786 -38.427 1.00 59.06 88 GLY A C 1
ATOM 668 O O . GLY A 1 88 ? -9.299 2.143 -38.964 1.00 59.06 88 GLY A O 1
ATOM 669 N N . ARG A 1 89 ? -10.682 2.215 -37.202 1.00 62.72 89 ARG A N 1
ATOM 670 C CA . ARG A 1 89 ? -9.798 3.039 -36.368 1.00 62.72 89 ARG A CA 1
ATOM 671 C C . ARG A 1 89 ? -9.120 2.161 -35.315 1.00 62.72 89 ARG A C 1
ATOM 673 O O . ARG A 1 89 ? -9.820 1.697 -34.412 1.00 62.72 89 ARG A O 1
ATOM 680 N N . PRO A 1 90 ? -7.798 1.941 -35.395 1.00 61.50 90 PRO A N 1
ATOM 681 C CA . PRO A 1 90 ? -7.077 1.247 -34.336 1.00 61.50 90 PRO A CA 1
ATOM 682 C C . PRO A 1 90 ? -7.142 2.073 -33.041 1.00 61.50 90 PRO A C 1
ATOM 684 O O . PRO A 1 90 ? -6.920 3.289 -33.072 1.00 61.50 90 PRO A O 1
ATOM 687 N N . ARG A 1 91 ? -7.467 1.433 -31.911 1.00 63.72 91 ARG A N 1
ATOM 688 C CA . ARG A 1 91 ? -7.369 2.033 -30.567 1.00 63.72 91 ARG A CA 1
ATOM 689 C C . ARG A 1 91 ? -6.397 1.207 -29.727 1.00 63.72 91 ARG A C 1
ATOM 691 O O . ARG A 1 91 ? -6.446 -0.019 -29.758 1.00 63.72 91 ARG A O 1
ATOM 698 N N . LEU A 1 92 ? -5.503 1.892 -29.014 1.00 60.25 92 LEU A N 1
ATOM 699 C CA . LEU A 1 92 ? -4.602 1.277 -28.042 1.00 60.25 92 LEU A CA 1
ATOM 700 C C . LEU A 1 92 ? -5.323 1.211 -26.696 1.00 60.25 92 LEU A C 1
ATOM 702 O O . LEU A 1 92 ? -5.564 2.258 -26.092 1.00 60.25 92 LEU A O 1
ATOM 706 N N . ASP A 1 93 ? -5.632 0.001 -26.239 1.00 62.62 93 ASP A N 1
ATOM 707 C CA . ASP A 1 93 ? -6.181 -0.229 -24.906 1.00 62.62 93 ASP A CA 1
ATOM 708 C C . ASP A 1 93 ? -5.074 -0.799 -24.007 1.00 62.62 93 ASP A C 1
ATOM 710 O O . ASP A 1 93 ? -4.439 -1.809 -24.315 1.00 62.62 93 ASP A O 1
ATOM 714 N N . VAL A 1 94 ? -4.804 -0.118 -22.891 1.00 58.19 94 VAL A N 1
ATOM 715 C CA . VAL A 1 94 ? -3.776 -0.513 -21.917 1.00 58.19 94 VAL A CA 1
ATOM 716 C C . VAL A 1 94 ? -4.460 -1.188 -20.734 1.00 58.19 94 VAL A C 1
ATOM 718 O O . VAL A 1 94 ? -5.205 -0.539 -19.998 1.00 58.19 94 VAL A O 1
ATOM 721 N N . PHE A 1 95 ? -4.185 -2.475 -20.519 1.00 58.41 95 PHE A N 1
ATOM 722 C CA . PHE A 1 95 ? -4.695 -3.227 -19.373 1.00 58.41 95 PHE A CA 1
ATOM 723 C C . PHE A 1 95 ? -3.552 -3.471 -18.377 1.00 58.41 95 PHE A C 1
ATOM 725 O O . PHE A 1 95 ? -2.534 -4.083 -18.701 1.00 58.41 95 PHE A O 1
ATOM 732 N N . GLY A 1 96 ? -3.697 -2.972 -17.148 1.00 49.97 96 GLY A N 1
ATOM 733 C CA . GLY A 1 96 ? -2.691 -3.115 -16.093 1.00 49.97 96 GLY A CA 1
ATOM 734 C C . GLY A 1 96 ? -3.298 -3.620 -14.790 1.00 49.97 96 GLY A C 1
ATOM 735 O O . GLY A 1 96 ? -4.355 -3.147 -14.375 1.00 49.97 96 GLY A O 1
ATOM 736 N N . VAL A 1 97 ? -2.610 -4.553 -14.125 1.00 54.78 97 VAL A N 1
ATOM 737 C CA . VAL A 1 97 ? -2.907 -4.948 -12.741 1.00 54.78 97 VAL A CA 1
ATOM 738 C C . VAL A 1 97 ? -1.793 -4.393 -11.860 1.00 54.78 97 VAL A C 1
ATOM 740 O O . VAL A 1 97 ? -0.659 -4.868 -11.885 1.00 54.78 97 VAL A O 1
ATOM 743 N N . GLY A 1 98 ? -2.115 -3.351 -11.095 1.00 46.44 98 GLY A N 1
ATOM 744 C CA . GLY A 1 98 ? -1.242 -2.820 -10.053 1.00 46.44 98 GLY A CA 1
ATOM 745 C C . GLY A 1 98 ? -1.636 -3.391 -8.695 1.00 46.44 98 GLY A C 1
ATOM 746 O O . GLY A 1 98 ? -2.767 -3.196 -8.254 1.00 46.44 98 GLY A O 1
ATOM 747 N N . ILE A 1 99 ? -0.709 -4.056 -8.005 1.00 49.66 99 ILE A N 1
ATOM 748 C CA . ILE A 1 99 ? -0.849 -4.346 -6.569 1.00 49.66 99 ILE A CA 1
ATOM 749 C C . ILE A 1 99 ? -0.517 -3.067 -5.799 1.00 49.66 99 ILE A C 1
ATOM 751 O O . ILE A 1 99 ? 0.607 -2.848 -5.357 1.00 49.66 99 ILE A O 1
ATOM 755 N N . GLY A 1 100 ? -1.506 -2.178 -5.707 1.00 46.84 100 GLY A N 1
ATOM 756 C CA . GLY A 1 100 ? -1.447 -1.002 -4.850 1.00 46.84 100 GLY A CA 1
ATOM 757 C C . GLY A 1 100 ? -1.639 -1.405 -3.392 1.00 46.84 100 GLY A C 1
ATOM 758 O O . GLY A 1 100 ? -2.578 -2.124 -3.053 1.00 46.84 100 GLY A O 1
ATOM 759 N N . SER A 1 101 ? -0.755 -0.940 -2.515 1.00 43.34 101 SER A N 1
ATOM 760 C CA . SER A 1 101 ? -0.953 -1.082 -1.077 1.00 43.34 101 SER A CA 1
ATOM 761 C C . SER A 1 101 ? -1.950 -0.023 -0.597 1.00 43.34 101 SER A C 1
ATOM 763 O O . SER A 1 101 ? -1.573 1.125 -0.374 1.00 43.34 101 SER A O 1
ATOM 765 N N . TYR A 1 102 ? -3.223 -0.391 -0.455 1.00 37.28 102 TYR A N 1
ATOM 766 C CA . TYR A 1 102 ? -4.239 0.470 0.158 1.00 37.28 102 TYR A CA 1
ATOM 767 C C . TYR A 1 102 ? -4.031 0.483 1.680 1.00 37.28 102 TYR A C 1
ATOM 769 O O . TYR A 1 102 ? -3.977 -0.578 2.303 1.00 37.28 102 TYR A O 1
ATOM 777 N N . GLY A 1 103 ? -3.858 1.669 2.265 1.00 33.31 103 GLY A N 1
ATOM 778 C CA . GLY A 1 103 ? -3.588 1.873 3.693 1.00 33.31 103 GLY A CA 1
ATOM 779 C C . GLY A 1 103 ? -4.467 2.938 4.320 1.00 33.31 103 GLY A C 1
ATOM 780 O O . GLY A 1 103 ? -5.030 3.757 3.561 1.00 33.31 103 GLY A O 1
#

Foldseek 3Di:
DPVVVVVVVVVVVPPDDPDPDPDPDDDDDDQFDKDKDKDKDWDWDKDKDWDADPPPRHTPDIDIDIDDGHIDIWMWIKTWHWDQDPVRDIDIDIDIDGPDDDD

Secondary structure (DSSP, 8-state):
--HHHHHHHHHHTT----------------TT-EEEEEEEEEEEEEEEEEEE-TTT--EEEEEEEEEEEEEEEEEEEEEEEEEE-TTS-EEEEEEEEE-----